Protein AF-X0UDY7-F1 (afdb_monomer)

pLDDT: mean 93.99, std 6.33, range [55.75, 97.56]

Secondary structure (DSSP, 8-state):
----------SSSS-----HHHHHHHHHHHT-SS---------TT--------S-HHHHHHHHHHHHHHS-SSSS---TTS-HHHHHHHS--

Radius of gyration: 15.64 Å; Cα contacts (8 Å, |Δi|>4): 53; chains: 1; bounding box: 33×28×43 Å

Mean predicted aligned error: 3.44 Å

InterPro domains:
  IPR001602 UPF0047 protein YjbQ-like [PF01894] (18-90)
  IPR001602 UPF0047 protein YjbQ-like [PTHR30615] (9-90)
  IPR001602 UPF0047 protein YjbQ-like [TIGR00149] (5-90)
  IPR035917 YjbQ-like superfamily [G3DSA:2.60.120.460] (2-91)
  IPR035917 YjbQ-like superfamily [SSF111038] (3-90)

Sequence (92 aa):
MLIKRLNVPTSSRTQMINIDHLVEHTVQESGVQTGICHVFVTHTTAGVTINENADPNVVRDILAELNKIIPLQDNYTHMEGNSAAHIKSSPG

Organism: NCBI:txid412755

Structure (mmCIF, N/CA/C/O backbone):
data_AF-X0UDY7-F1
#
_entry.id   AF-X0UDY7-F1
#
loop_
_atom_site.group_PDB
_atom_site.id
_atom_site.type_symbol
_atom_site.label_atom_id
_atom_site.label_alt_id
_atom_site.label_comp_id
_atom_site.label_asym_id
_atom_site.label_entity_id
_atom_site.label_seq_id
_atom_site.pdbx_PDB_ins_code
_atom_site.Cartn_x
_atom_site.Cartn_y
_atom_site.Cartn_z
_atom_site.occupancy
_atom_site.B_iso_or_equiv
_atom_site.auth_seq_id
_atom_site.auth_comp_id
_atom_site.auth_asym_id
_atom_site.auth_atom_id
_atom_site.pdbx_PDB_model_num
ATOM 1 N N . MET A 1 1 ? -18.640 12.729 13.624 1.00 71.00 1 MET A N 1
ATOM 2 C CA . MET A 1 1 ? -17.638 12.239 12.655 1.00 71.00 1 MET A CA 1
ATOM 3 C C . M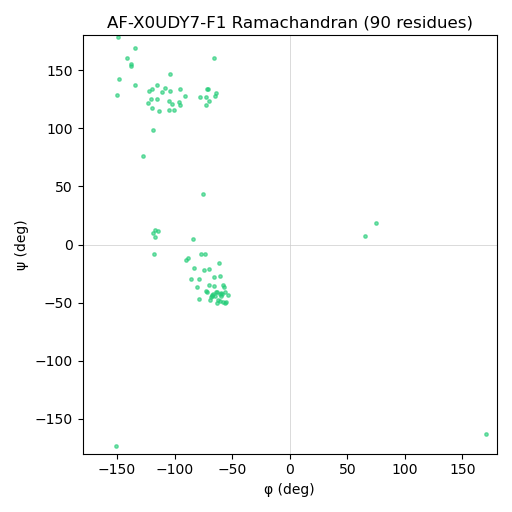ET A 1 1 ? -16.269 12.631 13.181 1.00 71.00 1 MET A C 1
ATOM 5 O O . MET A 1 1 ? -16.042 13.817 13.375 1.00 71.00 1 MET A O 1
ATOM 9 N N . LEU A 1 2 ? -15.414 11.657 13.497 1.00 87.12 2 LEU A N 1
ATOM 10 C CA . LEU A 1 2 ? -14.033 11.898 13.925 1.00 87.12 2 LEU A CA 1
ATOM 11 C C . LEU A 1 2 ? -13.123 11.789 12.698 1.00 87.12 2 LEU A C 1
ATOM 13 O O . LEU A 1 2 ? -13.264 10.848 11.922 1.00 87.12 2 LEU A O 1
ATOM 17 N N . ILE A 1 3 ? -12.202 12.737 12.525 1.00 93.25 3 ILE A N 1
ATOM 18 C CA . ILE A 1 3 ? -11.174 12.688 11.481 1.00 93.25 3 ILE A CA 1
ATOM 19 C C . ILE A 1 3 ? -9.820 12.782 12.173 1.00 93.25 3 ILE A C 1
ATOM 21 O O . ILE A 1 3 ? -9.545 13.762 12.865 1.00 93.25 3 ILE A O 1
ATOM 25 N N . LYS A 1 4 ? -8.968 11.777 11.967 1.00 95.44 4 LYS A N 1
ATOM 26 C CA . LYS A 1 4 ? -7.597 11.749 12.478 1.00 95.44 4 LYS A CA 1
ATOM 27 C C . LYS A 1 4 ? -6.630 11.584 11.313 1.00 95.44 4 LYS A C 1
ATOM 29 O O . LYS A 1 4 ? -6.838 10.745 10.442 1.00 95.44 4 LYS A O 1
ATOM 34 N N . ARG A 1 5 ? -5.585 12.413 11.283 1.00 96.50 5 ARG A N 1
ATOM 35 C CA . ARG A 1 5 ? -4.475 12.270 10.334 1.00 96.50 5 ARG A CA 1
ATOM 36 C C . ARG A 1 5 ? -3.399 11.408 10.976 1.00 96.50 5 ARG A C 1
ATOM 38 O O . ARG A 1 5 ? -2.970 11.699 12.090 1.00 96.50 5 ARG A O 1
ATOM 45 N N . LEU A 1 6 ? -2.983 10.366 10.268 1.00 96.50 6 LEU A N 1
ATOM 46 C CA . LEU A 1 6 ? -1.944 9.439 10.699 1.00 96.50 6 LEU A CA 1
ATOM 47 C C . LEU A 1 6 ? -0.716 9.630 9.808 1.00 96.50 6 LEU A C 1
ATOM 49 O O . LEU A 1 6 ? -0.841 9.663 8.585 1.00 96.50 6 LEU A O 1
ATOM 53 N N . ASN A 1 7 ? 0.458 9.755 10.423 1.00 96.62 7 ASN A N 1
ATOM 54 C CA . ASN A 1 7 ? 1.730 9.789 9.709 1.00 96.62 7 ASN A CA 1
ATOM 55 C C . ASN A 1 7 ? 2.325 8.383 9.702 1.00 96.62 7 ASN A C 1
ATOM 57 O O . ASN A 1 7 ? 2.554 7.809 10.765 1.00 96.62 7 ASN A O 1
ATOM 61 N N . VAL A 1 8 ? 2.585 7.850 8.511 1.00 97.56 8 VAL A N 1
ATOM 62 C CA . VAL A 1 8 ? 3.142 6.507 8.321 1.00 97.56 8 VAL A CA 1
ATOM 63 C C . VAL A 1 8 ? 4.485 6.647 7.599 1.00 97.56 8 VAL A C 1
ATOM 65 O O . VAL A 1 8 ? 4.498 6.856 6.385 1.00 97.56 8 VAL A O 1
ATOM 68 N N . PRO A 1 9 ? 5.619 6.617 8.321 1.00 97.06 9 PRO A N 1
ATOM 69 C CA . PRO A 1 9 ? 6.932 6.766 7.706 1.00 97.06 9 PRO A CA 1
ATOM 70 C C . PRO A 1 9 ? 7.293 5.520 6.890 1.00 97.06 9 PRO A C 1
ATOM 72 O O . PRO A 1 9 ? 7.165 4.395 7.371 1.00 97.06 9 PRO A O 1
ATOM 75 N N . THR A 1 10 ? 7.783 5.724 5.670 1.00 97.44 10 THR A N 1
ATOM 76 C CA . THR A 1 10 ? 8.277 4.658 4.791 1.00 97.44 10 THR A CA 1
ATOM 77 C C . TH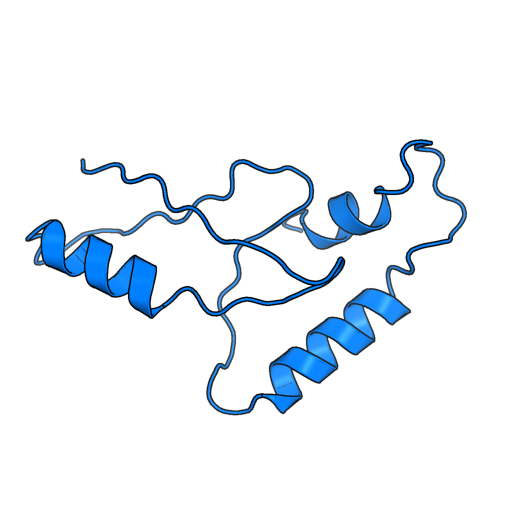R A 1 10 ? 9.803 4.657 4.767 1.00 97.44 10 THR A C 1
ATOM 79 O O . THR A 1 10 ? 10.447 5.700 4.879 1.00 97.44 10 THR A O 1
ATOM 82 N N . SER A 1 11 ? 10.401 3.475 4.634 1.00 97.19 11 SER A N 1
ATOM 83 C CA . SER A 1 11 ? 11.860 3.289 4.571 1.00 97.19 11 SER A CA 1
ATOM 84 C C . SER A 1 11 ? 12.326 2.686 3.249 1.00 97.19 11 SER A C 1
ATOM 86 O O . SER A 1 11 ? 13.521 2.575 2.989 1.00 97.19 11 SER A O 1
ATOM 88 N N . SER A 1 12 ? 11.384 2.265 2.410 1.00 95.56 12 SER A N 1
ATOM 89 C CA . SER A 1 12 ? 11.638 1.657 1.113 1.00 95.56 12 SER A CA 1
ATOM 90 C C . SER A 1 12 ? 10.659 2.197 0.090 1.00 95.56 12 SER A C 1
ATOM 92 O O . SER A 1 12 ? 9.549 2.615 0.411 1.00 95.56 12 SER A O 1
ATOM 94 N N . ARG A 1 13 ? 11.079 2.182 -1.171 1.00 93.50 13 ARG A N 1
ATOM 95 C CA . ARG A 1 13 ? 10.302 2.791 -2.247 1.00 93.50 13 ARG A CA 1
ATOM 96 C C . ARG A 1 13 ? 9.017 2.034 -2.589 1.00 93.50 13 ARG A C 1
ATOM 98 O O . ARG A 1 13 ? 8.025 2.661 -2.934 1.00 93.50 13 ARG A O 1
ATOM 105 N N . THR A 1 14 ? 9.043 0.707 -2.488 1.00 95.88 14 THR A N 1
ATOM 106 C CA . THR A 1 14 ? 7.840 -0.132 -2.487 1.00 95.88 14 THR A CA 1
ATOM 107 C C . THR A 1 14 ? 7.832 -0.864 -1.151 1.00 95.88 14 THR A C 1
ATOM 109 O O . THR A 1 14 ? 8.767 -1.608 -0.860 1.00 95.88 14 THR A O 1
ATOM 112 N N . GLN A 1 15 ? 6.820 -0.621 -0.325 1.00 96.31 15 GLN A N 1
ATOM 113 C CA . GLN A 1 15 ? 6.719 -1.177 1.021 1.00 96.31 15 GLN A CA 1
ATOM 114 C C . GLN A 1 15 ? 5.246 -1.378 1.369 1.00 96.31 15 GLN A C 1
ATOM 116 O O . GLN A 1 15 ? 4.418 -0.535 1.030 1.00 96.31 15 GLN A O 1
ATOM 121 N N . MET A 1 16 ? 4.929 -2.463 2.073 1.00 95.88 16 MET A N 1
ATOM 122 C CA . MET A 1 16 ? 3.660 -2.587 2.789 1.00 95.88 16 MET A CA 1
ATOM 123 C C . MET A 1 16 ? 3.932 -2.367 4.272 1.00 95.88 16 MET A C 1
ATOM 125 O O . MET A 1 16 ? 4.886 -2.921 4.821 1.00 95.88 16 MET A O 1
ATOM 129 N N . ILE A 1 17 ? 3.122 -1.525 4.902 1.00 96.06 17 ILE A N 1
ATOM 130 C CA . ILE A 1 17 ? 3.225 -1.204 6.323 1.00 96.06 17 ILE A CA 1
ATOM 131 C C . ILE A 1 17 ? 1.904 -1.591 6.962 1.00 96.06 17 ILE A C 1
ATOM 133 O O . ILE A 1 17 ? 0.850 -1.132 6.525 1.00 96.06 17 ILE A O 1
ATOM 137 N N . ASN A 1 18 ? 1.970 -2.423 7.996 1.00 95.50 18 ASN A N 1
ATOM 138 C CA . ASN A 1 18 ? 0.804 -2.715 8.808 1.00 95.50 18 ASN A CA 1
ATOM 139 C C . ASN A 1 18 ? 0.439 -1.475 9.640 1.00 95.50 18 ASN A C 1
ATOM 141 O O . ASN A 1 18 ? 1.264 -0.965 10.403 1.00 95.50 18 ASN A O 1
ATOM 145 N N . ILE A 1 19 ? -0.802 -1.009 9.495 1.00 96.44 19 ILE A N 1
ATOM 146 C CA . ILE A 1 19 ? -1.344 0.145 10.224 1.00 96.44 19 ILE A CA 1
ATOM 147 C C . ILE A 1 19 ? -2.480 -0.239 11.179 1.00 96.44 19 ILE A C 1
ATOM 149 O O . ILE A 1 19 ? -3.141 0.656 11.703 1.00 96.44 19 ILE A O 1
ATOM 153 N N . ASP A 1 20 ? -2.699 -1.533 11.430 1.00 95.56 20 ASP A N 1
ATOM 154 C CA . ASP A 1 20 ? -3.823 -2.051 12.219 1.00 95.56 20 ASP A CA 1
ATOM 155 C C . ASP A 1 20 ? -3.846 -1.394 13.597 1.00 95.56 20 ASP A C 1
ATOM 157 O O . ASP A 1 20 ? -4.838 -0.782 13.975 1.00 95.56 20 ASP A O 1
ATOM 161 N N . HIS A 1 21 ? -2.699 -1.372 14.283 1.00 95.94 21 HIS A N 1
ATOM 162 C CA . HIS A 1 21 ? -2.556 -0.729 15.591 1.00 95.94 21 HIS A CA 1
ATOM 163 C C . HIS A 1 21 ? -2.911 0.771 15.585 1.00 95.94 21 HIS A C 1
ATOM 165 O O . HIS A 1 21 ? -3.468 1.278 16.557 1.00 95.94 21 HIS A O 1
ATOM 171 N N . LEU A 1 22 ? -2.622 1.500 14.498 1.00 96.81 22 LEU A N 1
ATOM 172 C CA . LEU A 1 22 ? -2.963 2.924 14.383 1.00 96.81 22 LEU A CA 1
ATOM 173 C C . LEU A 1 22 ? -4.470 3.118 14.189 1.00 96.81 22 LEU A C 1
ATOM 175 O O . LEU A 1 22 ? -5.057 4.048 14.753 1.00 96.81 22 LEU A O 1
ATOM 179 N N . VAL A 1 23 ? -5.092 2.251 13.386 1.00 96.31 23 VAL A N 1
ATOM 180 C CA . VAL A 1 23 ? -6.534 2.268 13.124 1.00 96.31 23 VAL A CA 1
ATOM 181 C C . VAL A 1 23 ? -7.298 1.846 14.377 1.00 96.31 23 VAL A C 1
ATOM 183 O O . VAL A 1 23 ? -8.199 2.568 14.796 1.00 96.31 23 VAL A O 1
ATOM 186 N N . GLU A 1 24 ? -6.898 0.752 15.026 1.00 96.00 24 GLU A N 1
ATOM 187 C CA . GLU A 1 24 ? -7.477 0.260 16.279 1.00 96.00 24 GLU A CA 1
ATOM 188 C C . GLU A 1 24 ? -7.429 1.324 17.370 1.00 96.00 24 GLU A C 1
ATOM 190 O O . GLU A 1 24 ? -8.463 1.643 17.956 1.00 96.00 24 GLU A O 1
ATOM 195 N N . HIS A 1 25 ? -6.265 1.940 17.592 1.00 96.12 25 HIS A N 1
ATOM 196 C CA . HIS A 1 25 ? -6.122 3.017 18.569 1.00 96.12 25 HIS A CA 1
ATOM 197 C C . HIS A 1 25 ? -7.049 4.197 18.251 1.00 96.12 25 HIS A C 1
ATOM 199 O O . HIS A 1 25 ? -7.719 4.724 19.135 1.00 96.12 25 HIS A O 1
ATOM 205 N N . THR A 1 26 ? -7.146 4.584 16.976 1.00 96.00 26 THR A N 1
ATOM 206 C CA . THR A 1 26 ? -8.029 5.677 16.538 1.00 96.00 26 THR A CA 1
ATOM 207 C C . THR A 1 26 ? -9.506 5.347 16.766 1.00 96.00 26 THR A C 1
ATOM 209 O O . THR A 1 26 ? -10.277 6.212 17.187 1.00 96.00 26 THR A O 1
ATOM 212 N N . VAL A 1 27 ? -9.918 4.104 16.503 1.00 96.38 27 VAL A N 1
ATOM 213 C CA . VAL A 1 27 ? -11.290 3.643 16.745 1.00 96.38 27 VAL A CA 1
ATOM 214 C C . VAL A 1 27 ? -11.580 3.596 18.246 1.00 96.38 27 VAL A C 1
ATOM 216 O O . VAL A 1 27 ? -12.623 4.094 18.664 1.00 96.38 27 VAL A O 1
ATOM 219 N N . GLN A 1 28 ? -10.656 3.093 19.066 1.00 95.94 28 GLN A N 1
ATOM 220 C CA . GLN A 1 28 ? -10.798 3.064 20.526 1.00 95.94 28 GLN A CA 1
ATOM 221 C C . GLN A 1 28 ? -10.940 4.474 21.115 1.00 95.94 28 GLN A C 1
ATOM 223 O O . GLN A 1 28 ? -11.883 4.738 21.859 1.00 95.94 28 GLN A O 1
ATOM 228 N N . GLU A 1 29 ? -10.069 5.409 20.726 1.00 95.75 29 GLU A N 1
ATOM 229 C CA . GLU A 1 29 ? -10.138 6.815 21.156 1.00 95.75 29 GLU A CA 1
ATOM 230 C C . GLU A 1 29 ? -11.436 7.510 20.735 1.00 95.75 29 GLU A C 1
ATOM 232 O O . GLU A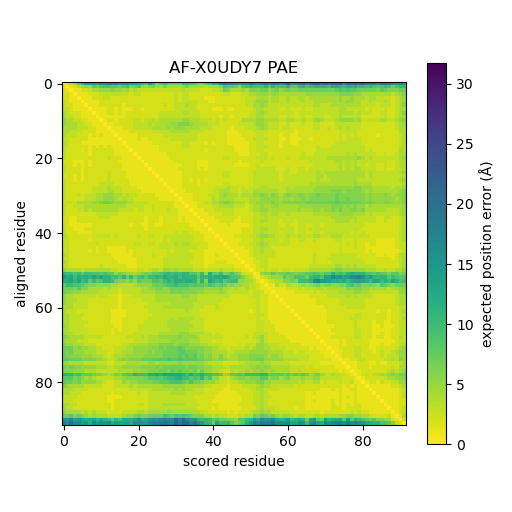 1 29 ? -11.869 8.462 21.384 1.00 95.75 29 GLU A O 1
ATOM 237 N N . SER A 1 30 ? -12.068 7.058 19.649 1.00 96.12 30 SER A N 1
ATOM 238 C CA . SER A 1 30 ? -13.314 7.653 19.165 1.00 96.12 30 SER A CA 1
ATOM 239 C C . SER A 1 30 ? -14.518 7.382 20.073 1.00 96.12 30 SER A C 1
ATOM 241 O O . SER A 1 30 ? -15.515 8.099 19.977 1.00 96.12 30 SER A O 1
ATOM 243 N N . GLY A 1 31 ? -14.461 6.338 20.911 1.00 95.94 31 GLY A N 1
ATOM 244 C CA . GLY A 1 31 ? -15.584 5.883 21.740 1.00 95.94 31 GLY A CA 1
ATOM 245 C C . GLY A 1 31 ? -16.790 5.347 20.953 1.00 95.94 31 GLY A C 1
ATOM 246 O O . GLY A 1 31 ? -17.842 5.086 21.540 1.00 95.94 31 GLY A O 1
ATOM 247 N N . VAL A 1 32 ? -16.674 5.189 19.629 1.00 95.81 32 VAL A N 1
ATOM 248 C CA . VAL A 1 32 ? -17.746 4.675 18.769 1.00 95.81 32 VAL A CA 1
ATOM 249 C C . VAL A 1 32 ? -17.914 3.173 18.999 1.00 95.81 32 VAL A C 1
ATOM 251 O O . VAL A 1 32 ? -17.001 2.396 18.749 1.00 95.81 32 VAL A O 1
ATOM 254 N N . GLN A 1 33 ? -19.106 2.754 19.432 1.00 95.44 33 GLN A N 1
ATOM 255 C CA . GLN A 1 33 ? -19.426 1.334 19.650 1.00 95.44 33 GLN A CA 1
ATOM 256 C C . GLN A 1 33 ? -19.912 0.627 18.378 1.00 95.44 33 GLN A C 1
ATOM 258 O O . GLN A 1 33 ? -19.751 -0.579 18.219 1.00 95.44 33 GLN A O 1
ATOM 263 N N . THR A 1 34 ? -20.550 1.360 17.465 1.00 97.00 34 THR A N 1
ATOM 264 C CA . THR A 1 34 ? -21.050 0.827 16.192 1.00 97.00 34 THR A CA 1
ATOM 265 C C . THR A 1 34 ? -21.014 1.932 15.147 1.00 97.00 34 THR A C 1
ATOM 267 O O . THR A 1 34 ? -21.501 3.036 15.387 1.00 97.00 3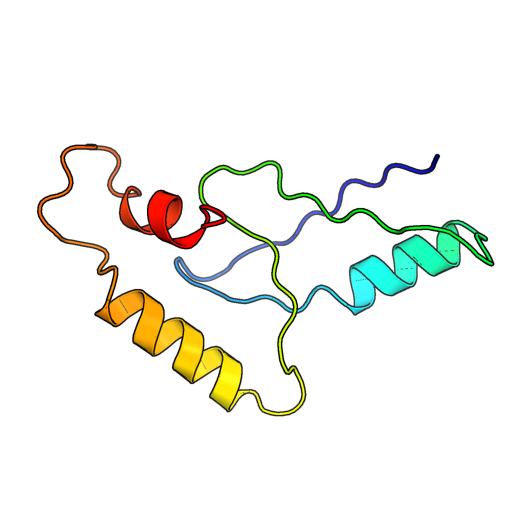4 THR A O 1
ATOM 270 N N . GLY A 1 35 ? -20.418 1.649 13.991 1.00 94.69 35 GLY A N 1
ATOM 271 C CA . GLY A 1 35 ? -20.256 2.624 12.920 1.00 94.69 35 GLY A CA 1
ATOM 272 C C . GLY A 1 35 ? -19.341 2.118 11.813 1.00 94.69 35 GLY A C 1
ATOM 273 O O . GLY A 1 35 ? -19.074 0.923 11.712 1.00 94.69 35 GLY A O 1
ATOM 274 N N . ILE A 1 36 ? -18.861 3.047 10.988 1.00 96.06 36 ILE A N 1
ATOM 275 C CA . ILE A 1 36 ? -17.961 2.774 9.865 1.00 96.06 36 ILE A CA 1
ATOM 276 C C . ILE A 1 36 ? -16.654 3.537 10.088 1.00 96.06 36 ILE A C 1
ATOM 278 O O . ILE A 1 36 ? -16.671 4.728 10.404 1.00 96.06 36 ILE A O 1
ATOM 282 N N . CYS A 1 37 ? -15.524 2.854 9.897 1.00 96.12 37 CYS A N 1
ATOM 283 C CA . CYS A 1 37 ? -14.202 3.468 9.847 1.00 96.12 37 CYS A CA 1
ATOM 284 C C . CYS A 1 37 ? -13.777 3.617 8.383 1.00 96.12 37 CYS A C 1
ATOM 286 O O . CYS A 1 37 ? -13.612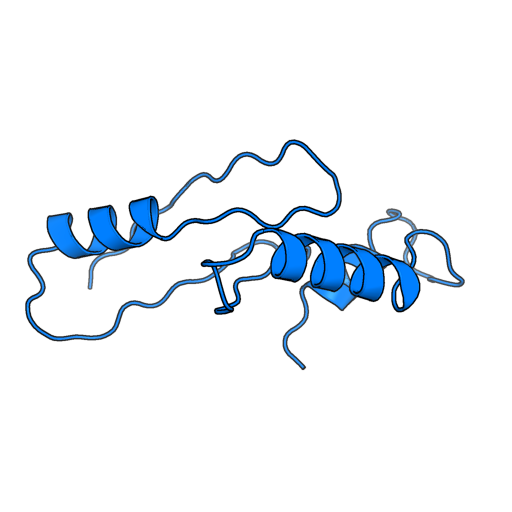 2.625 7.677 1.00 96.12 37 CYS A O 1
ATOM 288 N N . HIS A 1 38 ? -13.608 4.856 7.923 1.00 96.50 38 HIS A N 1
ATOM 289 C CA . HIS A 1 38 ? -13.060 5.134 6.599 1.00 96.50 38 HIS A CA 1
ATOM 290 C C . HIS A 1 38 ? -11.558 5.380 6.710 1.00 96.50 38 HIS A C 1
ATOM 292 O O . HIS A 1 38 ? -11.132 6.329 7.368 1.00 96.50 38 HIS A O 1
ATOM 298 N N . VAL A 1 39 ? -10.768 4.556 6.023 1.00 96.44 39 VAL A N 1
ATOM 299 C CA . VAL A 1 39 ? -9.325 4.756 5.872 1.00 96.44 39 VAL A CA 1
ATOM 300 C C . VAL A 1 39 ? -9.063 5.252 4.457 1.00 96.44 39 VAL A C 1
ATOM 302 O O . VAL A 1 39 ? -9.474 4.621 3.486 1.00 96.44 39 VAL A O 1
ATOM 305 N N . PHE A 1 40 ? -8.411 6.406 4.340 1.00 96.25 40 PHE A N 1
ATOM 306 C CA . PHE A 1 40 ? -8.161 7.060 3.060 1.00 96.25 40 PHE A CA 1
ATOM 307 C C . PHE A 1 40 ? -6.713 7.534 2.970 1.00 96.25 40 PHE A C 1
ATOM 309 O O . PHE A 1 40 ? -6.180 8.116 3.917 1.00 96.25 40 PHE A O 1
ATOM 316 N N . VAL A 1 41 ? -6.093 7.316 1.811 1.00 96.88 41 VAL A N 1
ATOM 317 C CA . VAL A 1 41 ? -4.725 7.746 1.519 1.00 96.88 41 VAL A CA 1
ATOM 318 C C . VAL A 1 41 ? -4.778 8.997 0.652 1.00 96.88 41 VAL A C 1
ATOM 320 O O . VAL A 1 41 ? -5.323 8.987 -0.443 1.00 96.88 41 VAL A O 1
ATOM 323 N N . THR A 1 42 ? -4.188 10.090 1.135 1.00 95.94 42 THR A N 1
ATOM 324 C CA . THR A 1 42 ? -4.170 11.387 0.432 1.00 95.94 42 THR A CA 1
ATOM 325 C C . THR A 1 42 ? -3.051 11.508 -0.608 1.00 95.94 42 THR A C 1
ATOM 327 O O . THR A 1 42 ? -2.838 12.590 -1.148 1.00 95.94 42 THR A O 1
ATOM 330 N N . HIS A 1 43 ? -2.296 10.436 -0.849 1.00 96.62 43 HIS A N 1
ATOM 331 C CA . HIS A 1 43 ? -1.159 10.404 -1.766 1.00 96.62 43 HIS A CA 1
ATOM 332 C C . HIS A 1 43 ? -1.527 9.600 -3.009 1.00 96.62 43 HIS A C 1
ATOM 334 O O . HIS A 1 43 ? -2.058 8.503 -2.905 1.00 96.62 43 HIS A O 1
ATOM 340 N N . THR A 1 44 ? -1.193 10.118 -4.186 1.00 95.88 44 THR A N 1
ATOM 341 C CA . THR A 1 44 ? -1.490 9.478 -5.478 1.00 95.88 44 THR A CA 1
ATOM 342 C C . THR A 1 44 ? -0.561 8.312 -5.811 1.00 95.88 44 THR A C 1
ATOM 344 O O . THR A 1 44 ? -0.803 7.605 -6.782 1.00 95.88 44 THR A O 1
ATOM 347 N N . THR A 1 45 ? 0.490 8.098 -5.021 1.00 97.00 45 THR A N 1
ATOM 348 C CA . THR A 1 45 ? 1.524 7.064 -5.195 1.00 97.00 45 THR A CA 1
ATOM 349 C C . THR A 1 45 ? 1.549 6.051 -4.046 1.00 97.00 45 THR A C 1
ATOM 351 O O . THR A 1 45 ? 2.489 5.269 -3.924 1.00 97.00 45 THR A O 1
ATOM 354 N N . ALA A 1 46 ? 0.517 6.053 -3.198 1.00 97.38 46 ALA A N 1
ATOM 355 C CA . ALA A 1 46 ? 0.309 5.074 -2.138 1.00 97.38 46 ALA A CA 1
ATOM 356 C C . ALA A 1 46 ? -1.169 4.666 -2.086 1.00 97.38 46 ALA A C 1
ATOM 358 O O . ALA A 1 46 ? -2.041 5.423 -2.501 1.00 97.38 46 ALA A O 1
ATOM 359 N N . GLY A 1 47 ? -1.445 3.473 -1.568 1.00 96.06 47 GLY A N 1
ATOM 360 C CA . GLY A 1 47 ? -2.798 2.940 -1.427 1.00 96.06 47 GLY A CA 1
ATOM 361 C C . GLY A 1 47 ? -3.011 2.314 -0.054 1.00 96.06 47 GLY A C 1
ATOM 362 O O . GLY A 1 47 ? -2.061 2.111 0.703 1.00 96.06 47 GLY A O 1
ATOM 363 N N . VAL A 1 48 ? -4.268 2.010 0.261 1.00 96.06 48 VAL A N 1
ATOM 364 C CA . VAL A 1 48 ? -4.645 1.177 1.407 1.00 96.06 48 VAL A CA 1
ATOM 365 C C . VAL A 1 48 ? -5.299 -0.093 0.880 1.00 96.06 48 VAL A C 1
ATOM 367 O O . VAL A 1 48 ? -6.085 -0.047 -0.062 1.00 96.06 48 VAL A O 1
ATOM 370 N N . THR A 1 49 ? -4.954 -1.229 1.470 1.00 95.06 49 THR A N 1
ATOM 371 C CA . THR A 1 49 ? -5.538 -2.527 1.137 1.00 95.06 49 THR A CA 1
ATOM 372 C C . THR A 1 49 ? -5.719 -3.342 2.410 1.00 95.06 49 THR A C 1
ATOM 374 O O . THR A 1 49 ? -5.086 -3.055 3.426 1.00 95.06 49 THR A O 1
ATOM 377 N N . ILE A 1 50 ? -6.588 -4.345 2.348 1.00 94.44 50 ILE A N 1
ATOM 378 C CA . ILE A 1 50 ? -6.794 -5.329 3.408 1.00 94.44 50 ILE A CA 1
ATOM 379 C C . ILE A 1 50 ? -6.352 -6.672 2.839 1.00 94.44 50 ILE A C 1
ATOM 381 O O . ILE A 1 50 ? -6.803 -7.078 1.768 1.00 94.44 50 ILE A O 1
ATOM 385 N N . ASN A 1 51 ? -5.439 -7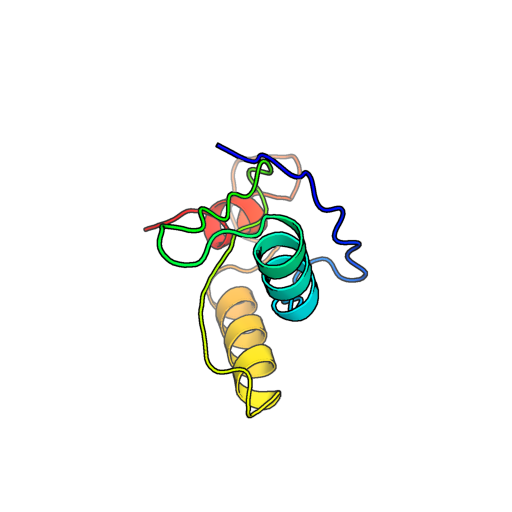.342 3.532 1.00 92.25 51 ASN A N 1
ATOM 386 C CA . ASN A 1 51 ? -4.914 -8.640 3.127 1.00 92.25 51 ASN A CA 1
ATOM 387 C C . ASN A 1 51 ? -4.532 -9.469 4.361 1.00 92.25 51 ASN A C 1
ATOM 389 O O . ASN A 1 51 ? -4.667 -9.003 5.493 1.00 92.25 51 ASN A O 1
ATOM 393 N N . GLU A 1 52 ? -4.059 -10.693 4.145 1.00 86.25 52 GLU A N 1
ATOM 394 C CA . GLU A 1 52 ? -3.543 -11.540 5.210 1.00 86.25 52 GLU A CA 1
ATOM 395 C C . GLU A 1 52 ? -2.295 -10.916 5.849 1.00 86.25 52 GLU A C 1
ATOM 397 O O . GLU A 1 52 ? -1.349 -10.517 5.172 1.00 86.25 52 GLU A O 1
ATOM 402 N N . ASN A 1 53 ? -2.304 -10.854 7.179 1.00 75.88 53 ASN A N 1
ATOM 403 C CA . ASN A 1 53 ? -1.206 -10.330 7.990 1.00 75.88 53 ASN A CA 1
ATOM 404 C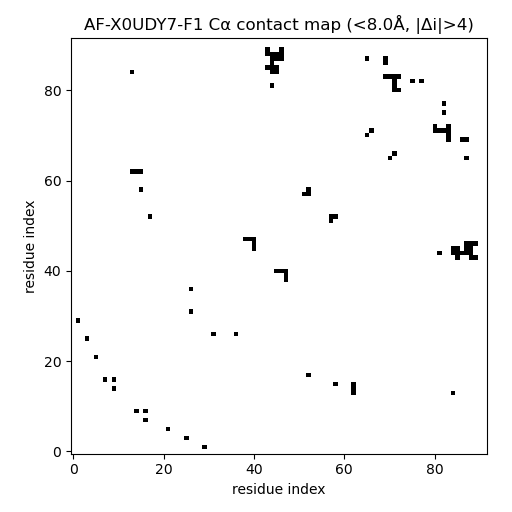 C . ASN A 1 53 ? -0.583 -11.405 8.907 1.00 75.88 53 ASN A C 1
ATOM 406 O O . ASN A 1 53 ? 0.253 -11.098 9.751 1.00 75.88 53 ASN A O 1
ATOM 410 N N . ALA A 1 54 ? -1.000 -12.669 8.769 1.00 76.56 54 ALA A N 1
ATOM 411 C CA . ALA A 1 54 ? -0.492 -13.772 9.584 1.00 76.56 54 ALA A CA 1
ATOM 412 C C . ALA A 1 54 ? 0.866 -14.296 9.086 1.00 76.56 54 ALA A C 1
ATOM 414 O O . ALA A 1 54 ? 1.723 -14.638 9.901 1.00 76.56 54 ALA A O 1
ATOM 415 N N . ASP A 1 55 ? 1.077 -14.324 7.766 1.00 88.44 55 ASP A N 1
ATOM 416 C CA . ASP A 1 55 ? 2.330 -14.763 7.155 1.00 88.44 55 ASP A CA 1
ATOM 417 C C . ASP A 1 55 ? 3.050 -13.590 6.455 1.00 88.44 55 ASP A C 1
ATOM 419 O O . ASP A 1 55 ? 2.559 -13.072 5.446 1.00 88.44 55 ASP A O 1
ATOM 423 N N . PRO A 1 56 ? 4.248 -13.173 6.919 1.00 89.44 56 PRO A N 1
ATOM 424 C CA . PRO A 1 56 ? 5.034 -12.141 6.243 1.00 89.44 56 PRO A CA 1
ATOM 425 C C . PRO A 1 56 ? 5.447 -12.516 4.808 1.00 89.44 56 PRO A C 1
ATOM 427 O O . PRO A 1 56 ? 5.860 -11.631 4.055 1.00 89.44 56 PRO A O 1
ATOM 430 N N . ASN A 1 57 ? 5.369 -13.789 4.406 1.00 92.81 57 ASN A N 1
ATOM 431 C CA . ASN A 1 57 ? 5.625 -14.213 3.029 1.00 92.81 57 ASN A CA 1
ATOM 432 C C . ASN A 1 57 ? 4.585 -13.661 2.053 1.00 92.81 57 ASN A C 1
ATOM 434 O O . ASN A 1 57 ? 4.975 -13.224 0.977 1.00 92.81 57 ASN A O 1
ATOM 438 N N . VAL A 1 58 ? 3.312 -13.548 2.448 1.00 93.69 58 VAL A N 1
ATOM 439 C CA . VAL A 1 58 ? 2.263 -12.973 1.587 1.00 93.69 58 VAL A CA 1
ATOM 440 C C . VAL A 1 58 ? 2.611 -11.534 1.205 1.00 93.69 58 VAL A C 1
ATOM 442 O O . VAL A 1 58 ? 2.553 -11.157 0.036 1.00 93.69 58 VAL A O 1
ATOM 445 N N . VAL A 1 59 ? 3.075 -10.736 2.170 1.00 93.69 59 VAL A N 1
ATOM 446 C CA . VAL A 1 59 ? 3.546 -9.366 1.917 1.00 93.69 59 VAL A CA 1
ATOM 447 C C . VAL A 1 59 ? 4.734 -9.350 0.951 1.00 93.69 59 VAL A C 1
ATOM 449 O O . VAL A 1 59 ? 4.792 -8.506 0.053 1.00 93.69 59 VAL A O 1
ATOM 452 N N . ARG A 1 60 ? 5.690 -10.274 1.114 1.00 94.12 60 ARG A N 1
ATOM 453 C CA . ARG A 1 60 ? 6.854 -10.377 0.219 1.00 94.12 60 ARG A CA 1
ATOM 454 C C . ARG A 1 60 ? 6.438 -10.749 -1.198 1.00 94.12 60 ARG A C 1
ATOM 456 O O . ARG A 1 60 ? 6.925 -10.116 -2.130 1.00 94.12 60 ARG A O 1
ATOM 463 N N . ASP A 1 61 ? 5.533 -11.706 -1.348 1.00 95.94 61 ASP A N 1
ATOM 464 C CA . ASP A 1 61 ? 5.057 -12.190 -2.642 1.00 95.94 61 ASP A CA 1
ATOM 465 C C . ASP A 1 61 ? 4.257 -11.113 -3.377 1.00 95.94 61 ASP A C 1
ATOM 467 O O . ASP A 1 61 ? 4.503 -10.867 -4.557 1.00 95.94 61 ASP A O 1
ATOM 471 N N . ILE A 1 62 ? 3.383 -10.383 -2.674 1.00 95.31 62 ILE A N 1
ATOM 472 C CA . ILE A 1 62 ? 2.666 -9.229 -3.237 1.00 95.31 62 ILE A CA 1
ATOM 473 C C . ILE A 1 62 ? 3.660 -8.181 -3.740 1.00 95.31 62 ILE A C 1
ATOM 475 O O . ILE A 1 62 ? 3.560 -7.719 -4.876 1.00 95.31 62 ILE A O 1
ATOM 479 N N . LEU A 1 63 ? 4.644 -7.805 -2.919 1.00 95.75 63 LEU A N 1
ATOM 480 C CA . LEU A 1 63 ? 5.655 -6.825 -3.315 1.00 95.75 63 LEU A CA 1
ATOM 481 C C . LEU A 1 63 ? 6.506 -7.321 -4.491 1.00 95.75 63 LEU A C 1
ATOM 483 O O . LEU A 1 63 ? 6.819 -6.533 -5.388 1.00 95.75 63 LEU A O 1
ATOM 487 N N . ALA A 1 64 ? 6.888 -8.597 -4.492 1.00 96.62 64 ALA A N 1
ATOM 488 C CA . ALA A 1 64 ? 7.667 -9.209 -5.558 1.00 96.62 64 ALA A CA 1
ATOM 489 C C . ALA A 1 64 ? 6.889 -9.203 -6.876 1.00 96.62 64 ALA A C 1
ATOM 491 O O . ALA A 1 64 ? 7.398 -8.698 -7.879 1.00 96.62 64 ALA A O 1
ATOM 492 N N . GLU A 1 65 ? 5.642 -9.675 -6.865 1.00 97.38 65 GLU A N 1
ATOM 493 C CA . GLU A 1 65 ? 4.827 -9.742 -8.071 1.00 97.38 65 GLU A CA 1
ATOM 494 C C . GLU A 1 65 ? 4.480 -8.336 -8.570 1.00 97.38 65 GLU A C 1
ATOM 496 O O . GLU A 1 65 ? 4.717 -8.058 -9.740 1.00 97.38 65 GLU A O 1
ATOM 501 N N . LEU A 1 66 ? 4.074 -7.395 -7.703 1.00 95.81 66 LEU A N 1
ATOM 502 C CA . LEU A 1 66 ? 3.832 -5.995 -8.092 1.00 95.81 66 LEU A CA 1
ATOM 503 C C . LEU A 1 66 ? 5.053 -5.350 -8.755 1.00 95.81 66 LEU A C 1
ATOM 505 O O . LEU A 1 66 ? 4.912 -4.599 -9.718 1.00 95.81 66 LEU A O 1
ATOM 509 N N . ASN A 1 67 ? 6.260 -5.603 -8.244 1.00 96.56 67 ASN A N 1
ATOM 510 C CA . ASN A 1 67 ? 7.486 -5.070 -8.840 1.00 96.56 67 ASN A CA 1
ATOM 511 C C . ASN A 1 67 ? 7.886 -5.785 -10.138 1.00 96.56 67 ASN A C 1
ATOM 513 O O . ASN A 1 67 ? 8.606 -5.190 -10.936 1.00 96.56 67 ASN A O 1
ATOM 517 N N . LYS A 1 68 ? 7.426 -7.019 -10.354 1.00 97.12 68 LYS A N 1
ATOM 518 C CA . LYS A 1 68 ? 7.615 -7.768 -11.598 1.00 97.12 68 LYS A CA 1
ATOM 519 C C . LYS A 1 68 ? 6.638 -7.322 -12.687 1.00 97.12 68 LYS A C 1
ATOM 521 O O . LYS A 1 68 ? 7.077 -7.089 -13.807 1.00 97.12 68 LYS A O 1
ATOM 526 N N . ILE A 1 69 ? 5.347 -7.186 -12.370 1.00 97.06 69 ILE A N 1
ATOM 527 C CA . ILE A 1 69 ? 4.311 -6.808 -13.349 1.00 97.06 69 ILE A CA 1
ATOM 528 C C . ILE A 1 69 ? 4.291 -5.308 -13.650 1.00 97.06 69 ILE A C 1
ATOM 530 O O . ILE A 1 69 ? 3.925 -4.908 -14.748 1.00 97.06 69 ILE A O 1
ATOM 534 N N . ILE A 1 70 ? 4.682 -4.478 -12.679 1.00 96.94 70 ILE A N 1
ATOM 535 C CA . ILE A 1 70 ? 4.760 -3.020 -12.802 1.00 96.94 70 ILE A CA 1
ATOM 536 C C . ILE A 1 70 ? 6.177 -2.617 -12.360 1.00 96.94 70 ILE A C 1
ATOM 538 O O . ILE A 1 70 ? 6.398 -2.172 -11.219 1.00 96.94 70 ILE A O 1
ATOM 542 N N . PRO A 1 71 ? 7.186 -2.831 -13.220 1.00 96.06 71 PRO A N 1
ATOM 543 C CA . PRO A 1 71 ? 8.565 -2.510 -12.894 1.00 96.06 71 PRO A CA 1
ATOM 544 C C . PRO A 1 71 ? 8.739 -1.003 -12.739 1.00 96.06 71 PRO A C 1
ATOM 546 O O . PRO A 1 71 ? 7.926 -0.204 -13.201 1.00 96.06 71 PRO A O 1
ATOM 549 N N . LEU A 1 72 ? 9.813 -0.593 -12.062 1.00 93.62 72 LEU A N 1
ATOM 550 C CA . LEU A 1 72 ? 10.138 0.829 -11.948 1.00 93.62 72 LEU A CA 1
ATOM 551 C C . LEU A 1 72 ? 10.415 1.460 -13.309 1.00 93.62 72 LEU A C 1
ATOM 553 O O . LEU A 1 72 ? 9.993 2.582 -13.574 1.00 93.62 72 LEU A O 1
ATOM 557 N N . GLN A 1 73 ? 11.251 0.776 -14.079 1.00 93.38 73 GLN A N 1
ATOM 558 C CA . GLN A 1 73 ? 11.720 1.230 -15.369 1.00 93.38 73 GLN A CA 1
ATOM 559 C C . GLN A 1 73 ? 10.971 0.418 -16.402 1.00 93.38 73 GLN A C 1
ATOM 561 O O . GLN A 1 73 ? 11.094 -0.803 -16.452 1.00 93.38 73 GLN A O 1
ATOM 566 N N . ASP A 1 74 ? 10.180 1.134 -17.173 1.00 94.81 74 ASP A N 1
ATOM 567 C CA . ASP A 1 74 ? 9.460 0.647 -18.331 1.00 94.81 74 ASP A CA 1
ATOM 568 C C . ASP A 1 74 ? 9.299 1.837 -19.284 1.00 94.81 74 ASP A C 1
ATOM 570 O O . ASP A 1 74 ? 9.803 2.934 -19.019 1.00 94.81 74 ASP A O 1
ATOM 574 N N . ASN A 1 75 ? 8.551 1.659 -20.362 1.00 95.69 75 ASN A N 1
ATOM 575 C CA . ASN A 1 75 ? 8.233 2.692 -21.341 1.00 95.69 75 ASN A CA 1
ATOM 576 C C . ASN A 1 75 ? 7.174 3.688 -20.828 1.00 95.69 75 ASN A C 1
ATOM 578 O O . ASN A 1 75 ? 6.236 4.047 -21.542 1.00 95.69 75 ASN A O 1
ATOM 582 N N . TYR A 1 76 ? 7.300 4.134 -19.577 1.00 97.00 76 TYR A N 1
ATOM 583 C CA . TYR A 1 76 ? 6.436 5.161 -19.010 1.00 97.00 76 TYR A CA 1
ATOM 584 C C . TYR A 1 76 ? 6.765 6.528 -19.612 1.00 97.00 76 TYR A C 1
ATOM 586 O O . TYR A 1 76 ? 7.922 6.936 -19.664 1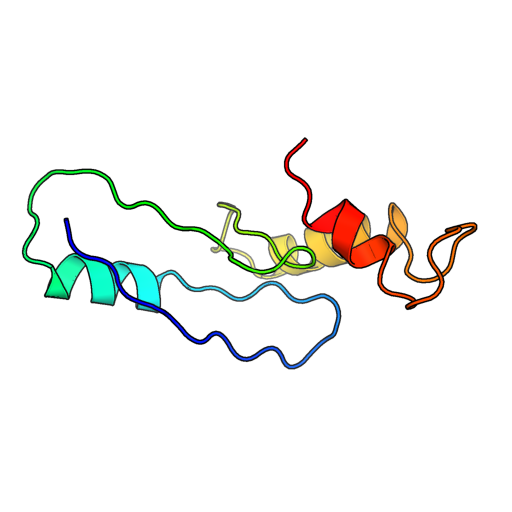.00 97.00 76 TYR A O 1
ATOM 594 N N . THR A 1 77 ? 5.734 7.268 -20.012 1.00 96.69 77 THR A N 1
ATOM 595 C CA . THR A 1 77 ? 5.883 8.614 -20.588 1.00 96.69 77 THR A CA 1
ATOM 596 C C . THR A 1 77 ? 6.011 9.714 -19.534 1.00 96.69 77 THR A C 1
ATOM 598 O O . THR A 1 77 ? 6.486 10.805 -19.839 1.00 96.69 77 THR A O 1
ATOM 601 N N . HIS A 1 78 ? 5.582 9.451 -18.295 1.00 94.94 78 HIS A N 1
ATOM 602 C CA . HIS A 1 78 ? 5.704 10.404 -17.193 1.00 94.94 78 HIS A CA 1
ATOM 603 C C . HIS A 1 78 ? 7.133 10.427 -16.633 1.00 94.94 78 HIS A C 1
ATOM 605 O O . HIS A 1 78 ? 7.700 9.391 -16.283 1.00 94.94 78 HIS A O 1
ATOM 611 N N . MET A 1 79 ? 7.712 11.629 -16.562 1.00 91.62 79 MET A N 1
ATOM 612 C CA . MET A 1 79 ? 9.161 11.844 -16.432 1.00 91.62 79 MET A CA 1
ATOM 613 C C . MET A 1 79 ? 9.679 11.884 -14.988 1.00 91.62 79 MET A C 1
ATOM 615 O O . MET A 1 79 ? 10.886 11.825 -14.775 1.00 91.62 79 MET A O 1
ATOM 619 N N . GLU A 1 80 ? 8.803 11.962 -13.982 1.00 92.62 80 GLU A N 1
ATOM 620 C CA . GLU A 1 80 ? 9.216 12.038 -12.568 1.00 92.62 80 GLU A CA 1
ATOM 621 C C . GLU A 1 80 ? 9.746 10.705 -12.011 1.00 92.62 80 GLU A C 1
ATOM 623 O O . GLU A 1 80 ? 10.242 10.649 -10.886 1.00 92.62 80 GLU A O 1
ATOM 628 N N . GLY A 1 81 ? 9.635 9.611 -12.774 1.00 92.31 81 GLY A N 1
ATOM 629 C CA . GLY A 1 81 ? 10.136 8.294 -12.367 1.00 92.31 81 GLY A CA 1
ATOM 630 C C . GLY A 1 81 ? 9.280 7.590 -11.307 1.00 92.31 81 GLY A C 1
ATOM 631 O O . GLY A 1 81 ? 9.751 6.660 -10.650 1.00 92.31 81 GLY A O 1
ATOM 632 N N . ASN A 1 82 ? 8.023 8.013 -11.135 1.00 96.31 82 ASN A N 1
ATOM 633 C CA . ASN A 1 82 ? 7.062 7.475 -10.162 1.00 96.31 82 ASN A CA 1
ATOM 634 C C . ASN A 1 82 ? 5.793 6.881 -10.813 1.00 96.31 82 ASN A C 1
ATOM 636 O O . ASN A 1 82 ? 4.867 6.498 -10.100 1.00 96.31 82 ASN A O 1
ATOM 640 N N . SER A 1 83 ? 5.755 6.726 -12.141 1.00 97.12 83 SER A N 1
ATOM 641 C CA . SER A 1 83 ? 4.626 6.140 -12.889 1.00 97.12 83 SER A CA 1
ATOM 642 C C . SER A 1 83 ? 4.225 4.767 -12.357 1.00 97.12 83 SER A C 1
ATOM 644 O O . SER A 1 83 ? 3.051 4.503 -12.121 1.00 97.12 83 SER A O 1
ATOM 646 N N . ALA A 1 84 ? 5.214 3.919 -12.065 1.00 96.81 84 ALA A N 1
ATOM 647 C CA . ALA A 1 84 ? 4.988 2.619 -11.446 1.00 96.81 84 ALA A CA 1
ATOM 648 C C . ALA A 1 84 ? 4.248 2.729 -10.100 1.00 96.81 84 ALA A C 1
ATOM 650 O O . ALA A 1 84 ? 3.424 1.877 -9.782 1.00 96.81 84 ALA A O 1
ATOM 651 N N . ALA A 1 85 ? 4.529 3.768 -9.306 1.00 97.12 85 ALA A N 1
ATOM 652 C CA . ALA A 1 85 ? 3.865 3.985 -8.026 1.00 97.12 85 ALA A CA 1
ATOM 653 C C . ALA A 1 85 ? 2.411 4.426 -8.219 1.00 97.12 85 ALA A C 1
ATOM 655 O O . ALA A 1 85 ? 1.549 3.901 -7.527 1.00 97.12 85 ALA A O 1
ATOM 656 N N . HIS A 1 86 ? 2.136 5.303 -9.192 1.00 96.81 86 HIS A N 1
ATOM 657 C CA . HIS A 1 86 ? 0.769 5.679 -9.571 1.00 96.81 86 HIS A CA 1
ATOM 658 C C . HIS A 1 86 ? -0.073 4.483 -10.031 1.00 96.81 86 HIS A C 1
ATOM 660 O O . HIS A 1 86 ? -1.242 4.369 -9.673 1.00 96.81 86 HIS A O 1
ATOM 666 N N . ILE A 1 87 ? 0.511 3.576 -10.817 1.00 96.50 87 ILE A N 1
ATOM 667 C CA . ILE A 1 87 ? -0.202 2.385 -11.295 1.00 96.50 87 ILE A CA 1
ATOM 668 C C . ILE A 1 87 ? -0.487 1.439 -10.119 1.00 96.50 87 ILE A C 1
ATOM 670 O O . ILE A 1 87 ? -1.612 0.978 -9.968 1.00 96.50 87 ILE A O 1
ATOM 674 N N . LYS A 1 88 ? 0.500 1.198 -9.243 1.00 95.94 88 LYS A N 1
ATOM 675 C CA . LYS A 1 88 ? 0.346 0.323 -8.064 1.00 95.94 88 LYS A CA 1
ATOM 676 C C . LYS A 1 88 ? -0.642 0.855 -7.022 1.00 95.94 88 LYS A C 1
ATOM 678 O O . LYS A 1 88 ? -1.190 0.061 -6.266 1.00 95.94 88 L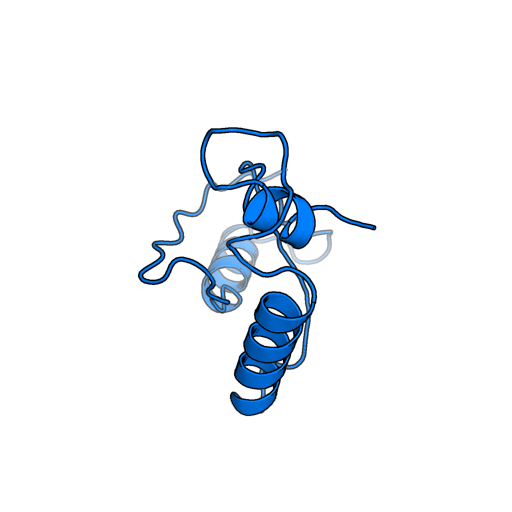YS A O 1
ATOM 683 N N . SER A 1 89 ? -0.821 2.172 -6.931 1.00 95.62 89 SER A N 1
ATOM 684 C CA . SER A 1 89 ? -1.727 2.820 -5.972 1.00 95.62 89 SER A CA 1
ATOM 685 C C . SER A 1 89 ? -3.148 3.011 -6.494 1.00 95.62 89 SER A C 1
ATOM 687 O O . SER A 1 89 ? -4.038 3.339 -5.708 1.00 95.62 89 SER A O 1
ATOM 689 N N . SER A 1 90 ? -3.368 2.848 -7.798 1.00 91.69 90 SER A N 1
ATOM 690 C CA . SER A 1 90 ? -4.679 3.069 -8.394 1.00 91.69 90 SER A CA 1
ATOM 691 C C . SER A 1 90 ? -5.636 1.933 -8.013 1.00 91.69 90 SER A C 1
ATOM 693 O O . SER A 1 90 ? -5.300 0.767 -8.229 1.00 91.69 90 SER A O 1
ATOM 695 N N . PRO A 1 91 ? -6.825 2.232 -7.461 1.00 71.69 91 PRO A N 1
ATOM 696 C CA . PRO A 1 91 ? -7.884 1.238 -7.370 1.00 71.69 91 PRO A CA 1
ATOM 697 C C . PRO A 1 91 ? -8.315 0.874 -8.798 1.00 71.69 91 PRO A C 1
ATOM 699 O O . PRO A 1 91 ? -8.550 1.768 -9.613 1.00 71.69 91 PRO A O 1
ATOM 702 N N . GLY A 1 92 ? -8.334 -0.425 -9.106 1.00 55.75 92 GLY A N 1
ATOM 703 C CA . GLY A 1 92 ? -8.881 -0.947 -10.362 1.00 55.75 92 GLY A CA 1
ATOM 704 C C . GLY A 1 92 ? -10.388 -0.765 -10.460 1.00 55.75 92 GLY A C 1
ATOM 705 O O . GLY A 1 92 ? -11.047 -0.741 -9.394 1.00 55.75 92 GLY A O 1
#

Solvent-accessible surface area (backbone atoms only — not comparable to full-atom values): 6428 Å² total; per-residue (Å²): 137,89,85,83,89,81,88,80,90,77,92,56,97,80,75,88,76,91,54,61,70,61,51,51,51,52,47,60,75,64,71,67,88,78,87,84,87,87,85,83,66,96,45,73,59,45,66,83,85,87,76,80,82,86,49,75,61,56,57,49,50,52,52,50,50,49,48,66,80,45,36,77,79,66,95,66,85,61,85,88,69,48,56,37,36,36,60,73,25,51,83,130

Foldseek 3Di:
DDDDDDDDDDDDPDADDDCPVVQVVVVVVVVDPDDDDDDDDPDLLAADDDDDPPDVVVRVVVSVVLCVVQPQDDPDPDDPSRVSSNVVHDDD

Nearest PDB structures (foldseek):
  1vmh-assembly1_A  TM=9.814E-01  e=5.314E-06  Clostridium acetobutylicum